Protein AF-X0WVL7-F1 (afdb_monomer)

Secondary structure (DSSP, 8-state):
-HHHHHHHHHTT--HHHHHHHHHHHGGGTS-EETTEE---HHHHHHHHHHHHS-----------HHHHHHHHHHHHHHHHHHHHHHS-HHHHHHHHHTT-HHHHHSHHHHHHHHHHTT-

Radius of gyration: 27.89 Å; Cα contacts (8 Å, |Δi|>4): 65; chains: 1; bounding box: 57×27×65 Å

Foldseek 3Di:
DVVLQVLCVVVVHDPVVSVVQCVVAVVVVGDDDPNHHPPDSNVRSVVVVVVVPPPVPPPPPPPPPVVVVVVLVVVLCVPPVVVLLPDDLVVLVVVCVVPDPCNVRVVVVSVVSNVVVVD

Organism: NCBI:txid412755

pLDDT: mean 79.03, std 12.15, range [47.41, 92.12]

Nearest PDB structures (foldseek):
  7ovp-assembly1_B  TM=4.947E-01  e=8.106E+00  Pyrococcus horikoshii OT3

Mean predicted aligned error: 15.25 Å

Solvent-accessible surface area (backbone atoms only — not comparable to full-atom values): 7131 Å² total; per-residue (Å²): 105,68,71,49,42,59,51,24,53,78,71,72,43,56,63,76,56,33,51,52,52,46,68,67,30,55,84,69,78,45,54,65,57,95,88,37,75,55,88,44,69,64,61,49,50,50,49,49,50,54,64,70,53,56,68,76,67,73,73,69,74,84,67,57,68,66,61,58,46,53,52,50,52,51,51,50,45,71,69,41,45,70,62,57,71,72,48,52,74,66,58,53,56,48,46,55,69,66,64,39,71,63,30,72,75,43,39,69,57,55,54,50,56,54,50,64,75,71,109

Structure (mmCIF, N/CA/C/O backbone):
data_AF-X0WVL7-F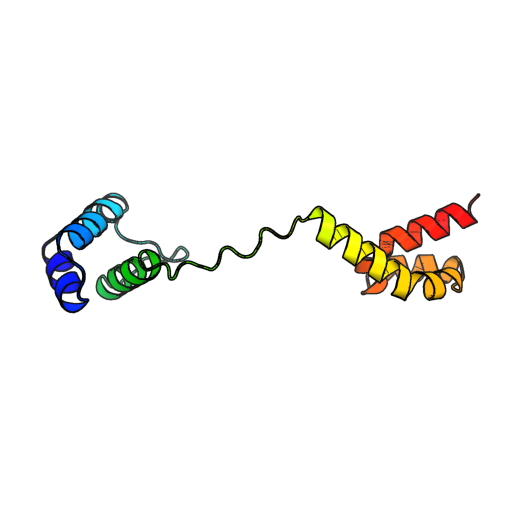1
#
_entry.id   AF-X0WVL7-F1
#
loop_
_atom_site.group_PDB
_atom_site.id
_atom_site.type_symbol
_atom_site.label_atom_id
_atom_site.label_alt_id
_atom_site.label_comp_id
_atom_site.label_asym_id
_atom_site.label_entity_id
_atom_site.label_seq_id
_atom_site.pdbx_PDB_ins_code
_atom_site.Cartn_x
_atom_site.Cartn_y
_atom_site.Cartn_z
_atom_site.occupancy
_atom_site.B_iso_or_equiv
_atom_site.auth_seq_id
_atom_site.auth_comp_id
_atom_site.auth_asym_id
_atom_site.auth_atom_id
_atom_site.pdbx_PDB_model_num
ATOM 1 N N . LEU A 1 1 ? -22.873 8.319 26.698 1.00 80.75 1 LEU A N 1
ATOM 2 C CA . LEU A 1 1 ? -22.079 7.301 27.426 1.00 80.75 1 LEU A CA 1
ATOM 3 C C . LEU A 1 1 ? -22.906 6.044 27.647 1.00 80.75 1 LEU A C 1
ATOM 5 O O . LEU A 1 1 ? -22.494 5.008 27.156 1.00 80.75 1 LEU A O 1
ATOM 9 N N . LYS A 1 2 ? -24.086 6.146 28.278 1.00 84.88 2 LYS A N 1
ATOM 10 C CA . LYS A 1 2 ? -25.007 5.017 28.502 1.00 84.88 2 LYS A CA 1
ATOM 11 C C . LYS A 1 2 ? -25.261 4.161 27.248 1.00 84.88 2 LYS A C 1
ATOM 13 O O . LYS A 1 2 ? -24.936 2.987 27.254 1.00 84.88 2 LYS A O 1
ATOM 18 N N . GLU A 1 3 ? -25.666 4.778 26.137 1.00 84.00 3 GLU A N 1
ATOM 19 C CA . GLU A 1 3 ? -25.895 4.075 24.858 1.00 84.00 3 GLU A CA 1
ATOM 20 C C . GLU A 1 3 ? -24.662 3.320 24.327 1.00 84.00 3 GLU A C 1
ATOM 22 O O . GLU A 1 3 ? -24.787 2.253 23.726 1.00 84.00 3 GLU A O 1
ATOM 27 N N . VAL A 1 4 ? -23.459 3.857 24.563 1.00 84.94 4 VAL A N 1
ATOM 28 C CA . VAL A 1 4 ? -22.194 3.217 24.170 1.00 84.94 4 VAL A CA 1
ATOM 29 C C . VAL A 1 4 ? -21.934 1.989 25.028 1.00 84.94 4 VAL A C 1
ATOM 31 O O . VAL A 1 4 ? -21.555 0.963 24.479 1.00 84.94 4 VAL A O 1
ATOM 34 N N . ILE A 1 5 ? -22.165 2.078 26.340 1.00 89.12 5 ILE A N 1
ATOM 35 C CA . ILE A 1 5 ? -21.996 0.963 27.280 1.00 89.12 5 ILE A CA 1
ATOM 36 C C . ILE A 1 5 ? -23.009 -0.148 26.978 1.00 89.12 5 ILE A C 1
ATOM 38 O O . ILE A 1 5 ? -22.616 -1.305 26.859 1.00 89.12 5 ILE A O 1
ATOM 42 N N . ASP A 1 6 ? -24.278 0.202 26.759 1.00 89.62 6 ASP A N 1
ATOM 43 C CA . ASP A 1 6 ? -25.339 -0.762 26.440 1.00 89.62 6 ASP A CA 1
ATOM 44 C C . ASP A 1 6 ? -25.037 -1.496 25.119 1.00 89.62 6 ASP A C 1
ATOM 46 O O . ASP A 1 6 ? -25.106 -2.724 25.034 1.00 89.62 6 ASP A O 1
ATOM 50 N N . THR A 1 7 ? -24.608 -0.758 24.089 1.00 88.19 7 THR A N 1
ATOM 51 C CA . THR A 1 7 ? -24.230 -1.344 22.791 1.00 88.19 7 THR A CA 1
ATOM 52 C C . THR A 1 7 ? -22.936 -2.160 22.884 1.00 88.19 7 THR A C 1
ATOM 54 O O . THR A 1 7 ? -22.805 -3.207 22.246 1.00 88.19 7 THR A O 1
ATOM 57 N N . ALA A 1 8 ? -21.969 -1.706 23.683 1.00 87.88 8 ALA A N 1
ATOM 58 C CA . ALA A 1 8 ? -20.715 -2.408 23.935 1.00 87.88 8 ALA A CA 1
ATOM 59 C C . ALA A 1 8 ? -20.950 -3.748 24.642 1.00 87.88 8 ALA A C 1
ATOM 61 O O . ALA A 1 8 ? -20.335 -4.741 24.252 1.00 87.88 8 ALA A O 1
ATOM 62 N N . ALA A 1 9 ? -21.884 -3.804 25.597 1.00 88.75 9 ALA A N 1
ATOM 63 C CA . ALA A 1 9 ? -22.258 -5.031 26.293 1.00 88.75 9 ALA A CA 1
ATOM 64 C C . ALA A 1 9 ? -22.804 -6.092 25.322 1.00 88.75 9 ALA A C 1
ATOM 66 O O . ALA A 1 9 ? -22.363 -7.240 25.359 1.00 88.75 9 ALA A O 1
ATOM 67 N N . ILE A 1 10 ? -23.669 -5.698 24.376 1.00 90.31 10 ILE A N 1
ATOM 68 C CA . ILE A 1 10 ? -24.180 -6.587 23.312 1.00 90.31 10 ILE A CA 1
ATOM 69 C C . ILE A 1 10 ? -23.037 -7.127 22.438 1.00 90.31 10 ILE A C 1
ATOM 71 O O . ILE A 1 10 ? -23.067 -8.270 21.985 1.00 90.31 10 ILE A O 1
ATOM 75 N N . LEU A 1 11 ? -22.011 -6.308 22.195 1.00 85.88 11 LEU A N 1
ATOM 76 C CA . LEU A 1 11 ? -20.836 -6.681 21.408 1.00 85.88 11 LEU A CA 1
ATOM 77 C C . LEU A 1 11 ? -19.758 -7.411 22.229 1.00 85.88 11 LEU A C 1
ATOM 79 O O . LEU A 1 11 ? -18.710 -7.743 21.668 1.00 85.88 11 LEU A O 1
ATOM 83 N N . GLY A 1 12 ? -19.973 -7.665 23.523 1.00 86.19 12 GLY A N 1
ATOM 84 C CA . GLY A 1 12 ? -18.988 -8.289 24.410 1.00 86.19 12 GLY A CA 1
ATOM 85 C C . GLY A 1 12 ? -17.722 -7.447 24.599 1.00 86.19 12 GLY A C 1
ATOM 86 O O . GLY A 1 12 ? -16.624 -7.993 24.678 1.00 86.19 12 GLY A O 1
ATOM 87 N N . ILE A 1 13 ? -17.850 -6.119 24.578 1.00 86.31 13 ILE A N 1
ATOM 88 C CA . ILE A 1 13 ? -16.760 -5.179 24.846 1.00 86.31 13 ILE A CA 1
ATOM 89 C C . ILE A 1 13 ? -16.823 -4.802 26.336 1.00 86.31 13 ILE A C 1
ATOM 91 O O . ILE A 1 13 ? -17.862 -4.315 26.783 1.00 86.31 13 ILE A O 1
ATOM 95 N N . PRO A 1 14 ? -15.734 -4.998 27.101 1.00 88.38 14 PRO A N 1
ATOM 96 C CA . PRO A 1 14 ? -15.641 -4.567 28.494 1.00 88.38 14 PRO A CA 1
ATOM 97 C C . PRO A 1 14 ? -15.929 -3.071 28.688 1.00 88.38 14 PRO A C 1
ATOM 99 O O . PRO A 1 14 ? -15.631 -2.249 27.816 1.00 88.38 14 PRO A O 1
ATOM 102 N N . GLN A 1 15 ? -16.495 -2.709 29.841 1.00 88.44 15 GLN A N 1
ATOM 103 C CA . GLN A 1 15 ? -16.926 -1.337 30.121 1.00 88.44 15 GLN A CA 1
ATOM 104 C C . GLN A 1 15 ? -15.769 -0.324 30.075 1.00 88.44 15 GLN A C 1
ATOM 106 O O . GLN A 1 15 ? -15.927 0.744 29.488 1.00 88.44 15 GLN A O 1
ATOM 111 N N . ASP A 1 16 ? -14.593 -0.670 30.603 1.00 86.50 16 ASP A N 1
ATOM 112 C CA . ASP A 1 16 ? -13.380 0.162 30.555 1.00 86.50 16 ASP A CA 1
ATOM 113 C C . ASP A 1 16 ? -12.987 0.518 29.109 1.00 86.50 16 ASP A C 1
ATOM 115 O O . ASP A 1 16 ? -12.609 1.650 28.796 1.00 86.50 16 ASP A O 1
ATOM 119 N N . LYS A 1 17 ? -13.143 -0.436 28.185 1.00 84.00 17 LYS A N 1
ATOM 120 C CA . LYS A 1 17 ? -12.910 -0.221 26.754 1.00 84.00 17 LYS A CA 1
ATOM 121 C C . LYS A 1 17 ? -14.019 0.624 26.129 1.00 84.00 17 LYS A C 1
ATOM 123 O O . LYS A 1 17 ? -13.725 1.521 25.342 1.00 84.00 17 LYS A O 1
ATOM 128 N N . ALA A 1 18 ? -15.276 0.390 26.490 1.00 86.81 18 ALA A N 1
ATOM 129 C CA . ALA A 1 18 ? -16.398 1.199 26.012 1.00 86.81 18 ALA A CA 1
ATOM 130 C C . ALA A 1 18 ? -16.262 2.681 26.419 1.00 86.81 18 ALA A C 1
ATOM 132 O O . ALA A 1 18 ? -16.535 3.580 25.619 1.00 86.81 18 ALA A O 1
ATOM 133 N N . GLU A 1 19 ? -15.780 2.943 27.634 1.00 87.94 19 GLU A N 1
ATOM 134 C CA . GLU A 1 19 ? -15.455 4.286 28.114 1.00 87.94 19 GLU A CA 1
ATOM 135 C C . GLU A 1 19 ? -14.309 4.904 27.304 1.00 87.94 19 GLU A C 1
ATOM 137 O O . GLU A 1 19 ? -14.433 6.038 26.834 1.00 87.94 19 GLU A O 1
ATOM 142 N N . GLY A 1 20 ? -13.243 4.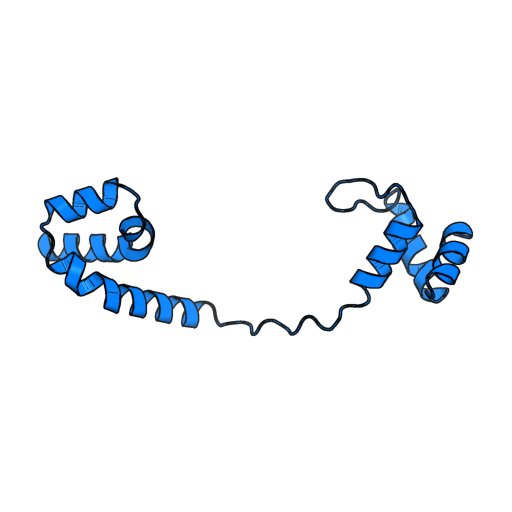141 27.035 1.00 83.88 20 GLY A N 1
ATOM 143 C CA . GLY A 1 20 ? -12.150 4.568 26.156 1.00 83.88 20 GLY A CA 1
ATOM 144 C C . GLY A 1 20 ? -12.627 4.984 24.759 1.00 83.88 20 GLY A C 1
ATOM 145 O O . GLY A 1 20 ? -12.249 6.047 24.267 1.00 83.88 20 GLY A O 1
ATOM 146 N N . PHE A 1 21 ? -13.522 4.204 24.148 1.00 84.25 21 PHE A N 1
ATOM 147 C CA . PHE A 1 21 ? -14.164 4.563 22.880 1.00 84.25 21 PHE A CA 1
ATOM 148 C C . PHE A 1 21 ? -14.937 5.885 22.986 1.00 84.25 21 PHE A C 1
ATOM 150 O O . PHE A 1 21 ? -14.783 6.775 22.147 1.00 84.25 21 PHE A O 1
ATOM 157 N N . TYR A 1 22 ? -15.762 6.036 24.024 1.00 85.12 22 TYR A N 1
ATOM 158 C CA . TYR A 1 22 ? -16.578 7.230 24.223 1.00 85.12 22 TYR A CA 1
ATOM 159 C C . TYR A 1 22 ? -15.725 8.499 24.321 1.00 85.12 22 TYR A C 1
ATOM 161 O O . TYR A 1 22 ? -15.981 9.470 23.608 1.00 85.12 22 TYR A O 1
ATOM 169 N N . TYR A 1 23 ? -14.695 8.490 25.167 1.00 84.75 23 TYR A N 1
ATOM 170 C CA . TYR A 1 23 ? -13.835 9.657 25.363 1.00 84.75 23 TYR A CA 1
ATOM 171 C C . TYR A 1 23 ? -12.954 9.959 24.151 1.00 84.75 23 TYR A C 1
ATOM 173 O O . TYR A 1 23 ? -12.684 11.126 23.878 1.00 84.75 23 TYR A O 1
ATOM 181 N N . GLN A 1 24 ? -12.558 8.939 23.388 1.00 82.06 24 GLN A N 1
ATOM 182 C CA . GLN A 1 24 ? -11.773 9.128 22.173 1.00 82.06 24 GLN A CA 1
ATOM 183 C C . GLN A 1 24 ? -12.580 9.818 21.062 1.00 82.06 24 GLN A C 1
ATOM 185 O O . GLN A 1 24 ? -12.059 10.716 20.402 1.00 82.06 24 GLN A O 1
ATOM 190 N N . TYR A 1 25 ? -13.839 9.419 20.845 1.00 76.25 25 TYR A N 1
ATOM 191 C CA . TYR A 1 25 ? -14.606 9.837 19.662 1.00 76.25 25 TYR A CA 1
ATOM 192 C C . TYR A 1 25 ? -15.644 10.934 19.917 1.00 76.25 25 TYR A C 1
ATOM 194 O O . TYR A 1 25 ? -15.957 11.682 18.989 1.00 76.25 25 TYR A O 1
ATOM 202 N N . LYS A 1 26 ? -16.147 11.094 21.148 1.00 76.25 26 LYS A N 1
ATOM 203 C CA . LYS A 1 26 ? -17.114 12.155 21.478 1.00 76.25 26 LYS A CA 1
ATOM 204 C C . LYS A 1 26 ? -16.594 13.572 21.166 1.00 76.25 26 LYS A C 1
ATOM 206 O O . LYS A 1 26 ? -17.356 14.334 20.574 1.00 76.25 26 LYS A O 1
ATOM 211 N N . PRO A 1 27 ? -15.337 13.948 21.486 1.00 70.81 27 PRO A N 1
ATOM 212 C CA . PRO A 1 27 ? -14.827 15.291 21.187 1.00 70.81 27 PRO A CA 1
ATOM 213 C C . PRO A 1 27 ? -14.727 15.597 19.685 1.00 70.81 27 PRO A C 1
ATOM 215 O O . PRO A 1 27 ? -14.693 16.757 19.300 1.00 70.81 27 PRO A O 1
ATOM 218 N N . GLN A 1 28 ? -14.688 14.563 18.838 1.00 71.25 28 GLN A N 1
ATOM 219 C CA . GLN A 1 28 ? -14.531 14.673 17.383 1.00 71.25 28 GLN A CA 1
ATOM 220 C C . GLN A 1 28 ? -15.880 14.744 16.640 1.00 71.25 28 GLN A C 1
ATOM 222 O O . GLN A 1 28 ? -15.901 14.736 15.411 1.00 71.25 28 GLN A O 1
ATOM 227 N N . GLY A 1 29 ? -17.004 14.773 17.369 1.00 69.31 29 GLY A N 1
ATOM 228 C CA . GLY A 1 29 ? -18.344 14.696 16.779 1.00 69.31 29 GLY A CA 1
ATOM 229 C C . GLY A 1 29 ? -18.751 13.286 16.335 1.00 69.31 29 GLY A C 1
ATOM 230 O O . GLY A 1 29 ? -19.641 13.159 15.501 1.00 69.31 29 GLY A O 1
ATOM 231 N N . TRP A 1 30 ? -18.139 12.246 16.920 1.00 68.81 30 TRP A N 1
ATOM 232 C CA . TRP A 1 30 ? -18.252 10.828 16.540 1.00 68.81 30 TRP A CA 1
ATOM 233 C C . TRP A 1 30 ? -17.555 10.456 15.220 1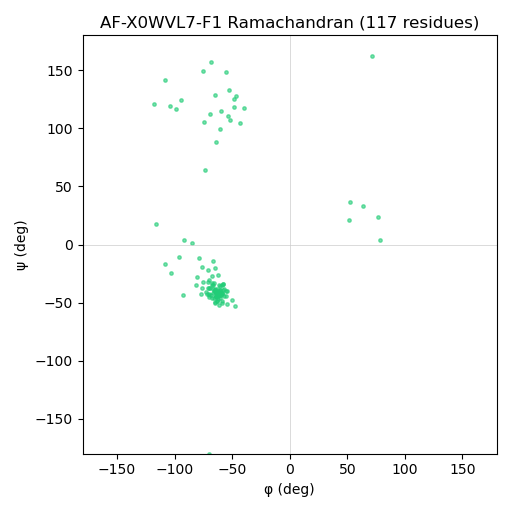.00 68.81 30 TRP A C 1
ATOM 235 O O . TRP A 1 30 ? -17.122 11.301 14.446 1.00 68.81 30 TRP A O 1
ATOM 245 N N . LEU A 1 31 ? -17.329 9.150 15.038 1.00 64.56 31 LEU A N 1
ATOM 246 C CA . LEU A 1 31 ? -16.423 8.561 14.046 1.00 64.56 31 LEU A CA 1
ATOM 247 C C . LEU A 1 31 ? -16.652 9.032 12.601 1.00 64.56 31 LEU A C 1
ATOM 249 O O . LEU A 1 31 ? -17.744 8.894 12.056 1.00 64.56 31 LEU A O 1
ATOM 253 N N . TRP A 1 32 ? -15.547 9.382 11.940 1.00 56.62 32 TRP A N 1
ATOM 254 C CA . TRP A 1 32 ? -15.412 9.419 10.486 1.00 56.62 32 TRP A CA 1
ATOM 255 C C . TRP A 1 32 ? -14.713 8.121 10.037 1.00 56.62 32 TRP A C 1
ATOM 257 O O . TRP A 1 32 ? -13.583 7.826 10.436 1.00 56.62 32 TRP A O 1
ATOM 267 N N . GLY A 1 33 ? -15.377 7.280 9.250 1.00 54.97 33 GLY A N 1
ATOM 268 C CA . GLY A 1 33 ? -14.779 6.126 8.579 1.00 54.97 33 GLY A CA 1
ATOM 269 C C . GLY A 1 33 ? -14.581 6.418 7.100 1.00 54.97 33 GLY A C 1
ATOM 270 O O . GLY A 1 33 ? -15.553 6.679 6.409 1.00 54.97 33 GLY A O 1
ATOM 271 N N . ASN A 1 34 ? -13.335 6.390 6.609 1.00 58.00 34 ASN A N 1
ATOM 272 C CA . ASN A 1 34 ? -12.995 6.700 5.209 1.00 58.00 34 ASN A CA 1
ATOM 273 C C . ASN A 1 34 ? -13.557 8.055 4.722 1.00 58.00 34 ASN A C 1
ATOM 275 O O . ASN A 1 34 ? -13.991 8.177 3.582 1.00 58.00 34 ASN A O 1
ATOM 279 N N . GLY A 1 35 ? -13.588 9.063 5.602 1.00 58.25 35 GLY A N 1
ATOM 280 C CA . GLY A 1 35 ? -14.159 10.380 5.294 1.00 58.25 35 GLY A CA 1
ATOM 281 C C . GLY A 1 35 ? -15.690 10.452 5.340 1.00 58.25 35 GLY A C 1
ATOM 282 O O . GLY A 1 35 ? -16.238 11.512 5.067 1.00 58.25 35 GLY A O 1
ATOM 283 N N . GLN A 1 36 ? -16.382 9.372 5.716 1.00 56.28 36 GLN A N 1
ATOM 284 C CA . GLN A 1 36 ? -17.833 9.359 5.901 1.00 56.28 36 GLN A CA 1
ATOM 285 C C . GLN A 1 36 ? -18.215 9.262 7.383 1.00 56.28 36 GLN A C 1
ATOM 287 O O . GLN A 1 36 ? -17.567 8.525 8.131 1.00 56.28 36 GLN A O 1
ATOM 292 N N . PRO A 1 37 ? -19.262 9.970 7.830 1.00 60.38 37 PRO A N 1
ATOM 293 C CA . PRO A 1 37 ? 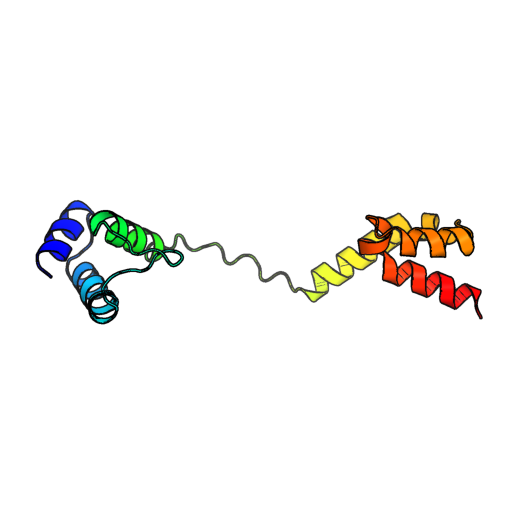-19.758 9.840 9.192 1.00 60.38 37 PRO A CA 1
ATOM 294 C C . PRO A 1 37 ? -20.301 8.425 9.410 1.00 60.38 37 PRO A C 1
ATOM 296 O O . PRO A 1 37 ? -21.110 7.928 8.626 1.00 60.38 37 PRO A O 1
ATOM 299 N N . ILE A 1 38 ? -19.862 7.758 10.477 1.00 64.81 38 ILE A N 1
ATOM 300 C CA . ILE A 1 38 ? -20.472 6.495 10.892 1.00 64.81 38 ILE A CA 1
ATOM 301 C C . ILE A 1 38 ? -21.814 6.833 11.538 1.00 64.81 38 ILE A C 1
ATOM 303 O O . ILE A 1 38 ? -21.867 7.318 12.665 1.00 64.81 3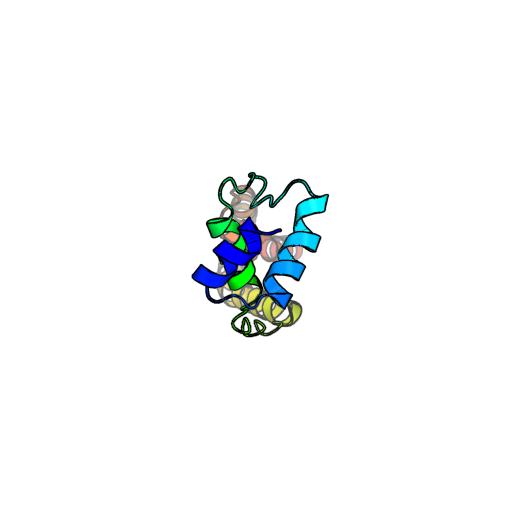8 ILE A O 1
ATOM 307 N N . THR A 1 39 ? -22.892 6.570 10.808 1.00 66.75 39 THR A N 1
ATOM 308 C CA . THR A 1 39 ? -24.274 6.847 11.223 1.00 66.75 39 THR A CA 1
ATOM 309 C C . THR A 1 39 ? -24.761 5.926 12.342 1.00 66.75 39 THR A C 1
ATOM 311 O O . THR A 1 39 ? -25.669 6.290 13.082 1.00 66.75 39 THR A O 1
ATOM 314 N N . GLU A 1 40 ? -24.144 4.751 12.505 1.00 79.00 40 GLU A N 1
ATOM 315 C CA . GLU A 1 40 ? -24.559 3.741 13.479 1.00 79.00 40 GLU A CA 1
ATOM 316 C C . GLU A 1 40 ? -23.487 3.444 14.533 1.00 79.00 40 GLU A C 1
ATOM 318 O O . GLU A 1 40 ? -22.394 2.945 14.242 1.00 79.00 40 GLU A O 1
ATOM 323 N N . LEU A 1 41 ? -23.847 3.653 15.801 1.00 80.75 41 LEU A N 1
ATOM 324 C CA . LEU A 1 41 ? -22.980 3.414 16.956 1.00 80.75 41 LEU A CA 1
ATOM 325 C C . LEU A 1 41 ? -22.472 1.964 17.037 1.00 80.75 41 LEU A C 1
ATOM 327 O O . LEU A 1 41 ? -21.298 1.732 17.332 1.00 80.75 41 LEU A O 1
ATOM 331 N N . ARG A 1 42 ? -23.331 0.985 16.719 1.00 84.88 42 ARG A N 1
ATOM 332 C CA . ARG A 1 42 ? -22.981 -0.445 16.693 1.00 84.88 42 ARG A CA 1
ATOM 333 C C . ARG A 1 42 ? -21.868 -0.737 15.688 1.00 84.88 42 ARG A C 1
ATOM 335 O O . ARG A 1 42 ? -20.903 -1.421 16.023 1.00 84.88 42 ARG A O 1
ATOM 342 N N . SER A 1 43 ? -21.979 -0.180 14.486 1.00 81.81 43 SER A N 1
ATOM 343 C CA . SER A 1 43 ? -20.990 -0.315 13.415 1.00 81.81 43 SER A CA 1
ATOM 344 C C . SER A 1 43 ? -19.659 0.342 13.800 1.00 81.81 43 SER A C 1
ATOM 346 O O . SER A 1 43 ? -18.590 -0.233 13.580 1.00 81.81 43 SER A O 1
ATOM 348 N N . GLY A 1 44 ? -19.713 1.495 14.476 1.00 81.50 44 GLY A N 1
ATOM 349 C CA . GLY A 1 44 ? -18.536 2.172 15.026 1.00 81.50 44 GLY A CA 1
ATOM 350 C C . GLY A 1 44 ? -17.810 1.352 16.095 1.00 81.50 44 GLY A C 1
ATOM 351 O O . GLY A 1 44 ? -16.595 1.160 16.005 1.00 81.50 44 GLY A O 1
ATOM 352 N N . LEU A 1 45 ? -18.550 0.816 17.070 1.00 85.06 45 LEU A N 1
ATOM 353 C CA . LEU A 1 45 ? -18.003 -0.032 18.134 1.00 85.06 45 LEU A CA 1
ATOM 354 C C . LEU A 1 45 ? -17.449 -1.351 17.596 1.00 85.06 45 LEU A C 1
ATOM 356 O O . LEU A 1 45 ? -16.372 -1.768 18.012 1.00 85.06 45 LEU A O 1
ATOM 360 N N . MET A 1 46 ? -18.134 -1.985 16.641 1.00 84.38 46 MET A N 1
ATOM 361 C CA . MET A 1 46 ? -17.654 -3.213 16.008 1.00 84.38 46 MET A CA 1
ATOM 362 C C . MET A 1 46 ? -16.358 -2.964 15.233 1.00 84.38 46 MET A C 1
ATOM 364 O O . MET A 1 46 ? -15.399 -3.713 15.385 1.00 84.38 46 MET A O 1
ATOM 368 N N . ARG A 1 47 ? -16.275 -1.874 14.461 1.00 78.81 47 ARG A N 1
ATOM 369 C CA . ARG A 1 47 ? -15.042 -1.487 13.760 1.00 78.81 47 ARG A CA 1
ATOM 370 C C . ARG A 1 47 ? -13.908 -1.182 14.734 1.00 78.81 47 ARG A C 1
ATOM 372 O O . ARG A 1 47 ? -12.780 -1.602 14.498 1.00 78.81 47 ARG A O 1
ATOM 379 N N . TRP A 1 48 ? -14.182 -0.459 15.817 1.00 80.44 48 TRP A N 1
ATOM 380 C CA . TRP A 1 48 ? -13.173 -0.170 16.835 1.00 80.44 48 TRP A CA 1
ATOM 381 C C . TRP A 1 48 ? -12.695 -1.449 17.524 1.00 80.44 48 TRP A C 1
ATOM 383 O O . TRP A 1 48 ? -11.490 -1.666 17.610 1.00 80.44 48 TRP A O 1
ATOM 393 N N . LYS A 1 49 ? -13.617 -2.348 17.890 1.00 81.62 49 LYS A N 1
ATOM 394 C CA . LYS A 1 49 ? -13.304 -3.690 18.391 1.00 81.62 49 LYS A CA 1
ATOM 395 C C . LYS A 1 49 ? -12.412 -4.448 17.409 1.00 81.62 49 LYS A C 1
ATOM 397 O O . LYS A 1 49 ? -11.359 -4.912 17.816 1.00 81.62 49 LYS A O 1
ATOM 402 N N . LEU A 1 50 ? -12.775 -4.519 16.128 1.00 78.50 50 LEU A N 1
ATOM 403 C CA . LEU A 1 50 ? -12.004 -5.219 15.091 1.00 78.50 50 LEU A CA 1
ATOM 404 C C . LEU A 1 50 ? -10.632 -4.581 14.816 1.00 78.50 50 LEU A C 1
ATOM 406 O O . LEU A 1 50 ? -9.681 -5.287 14.515 1.00 78.50 50 LEU A O 1
ATOM 410 N N . ASN A 1 51 ? -10.499 -3.260 14.935 1.00 74.88 51 ASN A N 1
ATOM 411 C CA . ASN A 1 51 ? -9.226 -2.563 14.725 1.00 74.88 51 ASN A CA 1
ATOM 412 C C . ASN A 1 51 ? -8.292 -2.625 15.945 1.00 74.88 51 ASN A C 1
ATOM 414 O O . ASN A 1 51 ? -7.076 -2.519 15.781 1.00 74.88 51 ASN A O 1
ATOM 418 N N . GLN A 1 52 ? -8.848 -2.747 17.154 1.00 68.69 52 GLN A N 1
ATOM 419 C CA . GLN A 1 52 ? -8.100 -2.971 18.397 1.00 68.69 52 GLN A CA 1
ATOM 420 C C . GLN A 1 52 ? -7.731 -4.450 18.564 1.00 68.69 52 GLN A C 1
ATOM 422 O O . GLN A 1 52 ? -6.619 -4.752 18.990 1.00 68.69 52 GLN A O 1
ATOM 427 N N . PHE A 1 53 ? -8.600 -5.368 18.124 1.00 53.31 53 PHE A N 1
ATOM 428 C CA . PHE A 1 53 ? -8.255 -6.758 17.818 1.00 53.31 53 PHE A CA 1
ATOM 429 C C . PHE A 1 53 ? -7.464 -6.804 16.512 1.00 53.31 53 PHE A C 1
ATOM 431 O O . PHE A 1 53 ? -7.867 -7.389 15.507 1.00 53.31 53 PHE A O 1
ATOM 438 N N . LYS A 1 54 ? -6.279 -6.196 16.534 1.00 53.81 54 LYS A N 1
ATOM 439 C CA . LYS A 1 54 ? -5.234 -6.608 15.617 1.00 53.81 54 LYS A CA 1
ATOM 440 C C . LYS A 1 54 ? -4.984 -8.078 15.957 1.00 53.81 54 LYS A C 1
ATOM 442 O O . LYS A 1 54 ? -4.257 -8.364 16.901 1.00 53.81 54 LYS A O 1
ATOM 447 N N . PHE A 1 55 ? -5.548 -9.007 15.175 1.00 47.41 55 PHE A N 1
ATOM 448 C CA . PHE A 1 55 ? -4.735 -10.152 14.765 1.00 47.41 55 PHE A CA 1
ATOM 449 C C . PHE A 1 55 ? -3.386 -9.534 14.476 1.00 47.41 55 PHE A C 1
ATOM 451 O O . PHE A 1 55 ? -3.362 -8.571 13.698 1.00 47.41 55 PHE A O 1
ATOM 458 N N . GLU A 1 56 ? -2.348 -9.929 15.214 1.00 49.81 56 GLU A N 1
ATOM 459 C CA . GLU A 1 56 ? -0.995 -9.491 14.925 1.00 49.81 56 GLU A CA 1
ATOM 460 C C . GLU A 1 56 ? -0.878 -9.589 13.416 1.00 49.81 56 GLU A C 1
ATOM 462 O O . GLU A 1 56 ? -0.905 -10.688 12.864 1.00 49.81 56 GLU A O 1
ATOM 467 N N . LYS A 1 57 ? -0.928 -8.444 12.717 1.00 50.91 57 LYS A N 1
ATOM 468 C CA . LYS A 1 57 ? -0.662 -8.461 11.292 1.00 50.91 57 LYS A CA 1
ATOM 469 C C . LYS A 1 57 ? 0.743 -9.014 11.313 1.00 50.91 57 LYS A C 1
ATOM 471 O O . LYS A 1 57 ? 1.570 -8.339 11.944 1.00 50.91 57 LYS A O 1
ATOM 476 N N . PRO A 1 58 ? 0.999 -10.226 10.777 1.00 49.62 58 PRO A N 1
ATOM 477 C CA . PRO A 1 58 ? 2.361 -10.710 10.711 1.00 49.62 58 PRO A CA 1
ATOM 478 C C . PRO A 1 58 ? 3.101 -9.533 10.114 1.00 49.62 58 PRO A C 1
ATOM 480 O O . PRO A 1 58 ? 2.653 -9.014 9.085 1.00 49.62 58 PRO A O 1
ATOM 483 N N . LYS A 1 59 ? 4.059 -8.970 10.866 1.00 52.75 59 LYS A N 1
ATOM 484 C CA . LYS A 1 59 ? 4.849 -7.853 10.366 1.00 52.75 59 LYS A CA 1
ATOM 485 C C . LYS A 1 59 ? 5.334 -8.385 9.039 1.00 52.75 59 LYS A C 1
ATOM 487 O O . LYS A 1 59 ? 6.104 -9.346 9.043 1.00 52.75 59 LYS A O 1
ATOM 492 N N . SER A 1 60 ? 4.784 -7.871 7.936 1.00 52.91 60 SER A N 1
ATOM 493 C CA . SER A 1 60 ? 5.268 -8.230 6.619 1.00 52.91 60 SER A CA 1
ATOM 494 C C . SER A 1 60 ? 6.770 -8.068 6.759 1.00 52.91 60 SER A C 1
ATOM 496 O O . SER A 1 60 ? 7.169 -7.023 7.301 1.00 52.91 60 SER A O 1
ATOM 498 N N . PRO A 1 61 ? 7.579 -9.099 6.452 1.00 56.16 61 PRO A N 1
ATOM 499 C CA . PRO A 1 61 ? 9.015 -8.965 6.593 1.00 56.16 61 PRO A CA 1
ATOM 500 C C . PRO A 1 61 ? 9.362 -7.633 5.948 1.00 56.16 61 PRO A C 1
ATOM 502 O O . PRO A 1 61 ? 8.849 -7.325 4.867 1.00 56.16 61 PRO A O 1
ATOM 505 N N . ILE A 1 62 ? 10.077 -6.781 6.682 1.00 57.94 62 ILE A N 1
ATOM 506 C CA . ILE A 1 62 ? 10.593 -5.535 6.130 1.00 57.94 62 ILE A CA 1
ATOM 507 C C . ILE A 1 62 ? 11.567 -6.022 5.069 1.00 57.94 62 ILE A C 1
ATOM 509 O O . ILE A 1 62 ? 12.707 -6.357 5.374 1.00 57.94 62 ILE A O 1
ATOM 513 N N . VAL A 1 63 ? 11.054 -6.246 3.861 1.00 57.03 63 VAL A N 1
ATOM 514 C CA . VAL A 1 63 ? 11.865 -6.707 2.756 1.00 57.03 63 VAL A CA 1
ATOM 515 C C . VAL A 1 63 ? 12.729 -5.510 2.453 1.00 57.03 63 VAL A C 1
ATOM 517 O O . VAL A 1 63 ? 12.211 -4.448 2.097 1.00 57.03 63 VAL A O 1
ATOM 520 N N . ASP A 1 64 ? 14.020 -5.665 2.710 1.00 61.75 64 ASP A N 1
ATOM 521 C CA . ASP A 1 64 ? 14.991 -4.616 2.498 1.00 61.75 64 ASP A CA 1
ATOM 522 C C . ASP A 1 64 ? 14.843 -4.133 1.049 1.00 61.75 64 ASP A C 1
ATOM 524 O O . ASP A 1 64 ? 15.002 -4.890 0.078 1.00 61.75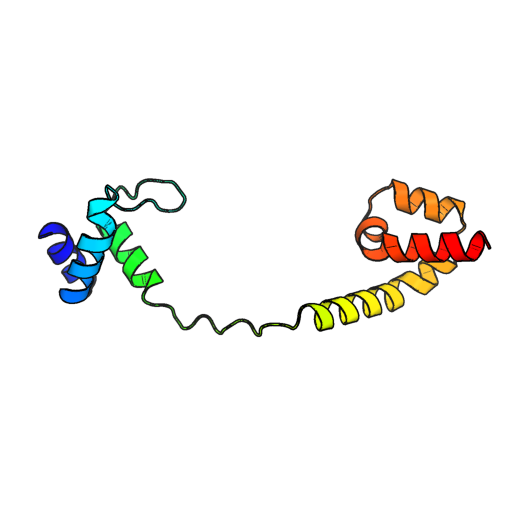 64 ASP A O 1
ATOM 528 N N . SER A 1 65 ? 14.351 -2.902 0.910 1.00 61.62 65 SER A N 1
ATOM 529 C CA . SER A 1 65 ? 13.849 -2.388 -0.366 1.00 61.62 65 SER A CA 1
ATOM 530 C C . SER A 1 65 ? 14.954 -2.344 -1.423 1.00 61.62 65 SER A C 1
ATOM 532 O O . SER A 1 65 ? 14.683 -2.506 -2.614 1.00 61.62 65 SER A O 1
ATOM 534 N N . GLU A 1 66 ? 16.209 -2.234 -0.980 1.00 66.94 66 GLU A N 1
ATOM 535 C CA . GLU A 1 66 ? 17.391 -2.320 -1.830 1.00 66.94 66 GLU A CA 1
ATOM 536 C C . GLU A 1 66 ? 17.643 -3.728 -2.366 1.00 66.94 66 GLU A C 1
ATOM 538 O O . GLU A 1 66 ? 17.952 -3.879 -3.549 1.00 66.94 66 GLU A O 1
ATOM 543 N N . THR A 1 67 ? 17.493 -4.771 -1.545 1.00 69.12 67 THR A N 1
ATOM 544 C CA . THR A 1 67 ? 17.743 -6.151 -1.987 1.00 69.12 67 THR A CA 1
ATOM 545 C C . THR A 1 67 ? 16.724 -6.575 -3.039 1.00 69.12 67 THR A C 1
ATOM 547 O O . THR A 1 67 ? 17.091 -7.137 -4.069 1.00 69.12 67 THR A O 1
ATOM 550 N N . THR A 1 68 ? 15.453 -6.219 -2.835 1.00 74.31 68 THR A N 1
ATOM 551 C CA . THR A 1 68 ? 14.382 -6.505 -3.807 1.00 74.31 68 THR A CA 1
ATOM 552 C C . THR A 1 68 ? 14.599 -5.751 -5.113 1.00 74.31 68 THR A C 1
ATOM 554 O O . THR A 1 68 ? 14.362 -6.288 -6.193 1.00 74.31 68 THR A O 1
ATOM 557 N N . ARG A 1 69 ? 15.058 -4.498 -5.026 1.00 74.38 69 ARG A N 1
ATOM 558 C CA . ARG A 1 69 ? 15.341 -3.674 -6.199 1.00 74.38 69 ARG A CA 1
ATOM 559 C C . ARG A 1 69 ? 16.483 -4.257 -7.030 1.00 74.38 69 ARG A C 1
ATOM 561 O O . ARG A 1 69 ? 16.292 -4.455 -8.223 1.00 74.38 69 ARG A O 1
ATOM 568 N N . LYS A 1 70 ? 17.613 -4.601 -6.403 1.00 79.12 70 LYS A N 1
ATOM 569 C CA . LYS A 1 70 ? 18.769 -5.195 -7.098 1.00 79.12 70 LYS A CA 1
ATOM 570 C C . LYS A 1 70 ? 18.427 -6.535 -7.749 1.00 79.12 70 LYS A C 1
ATOM 572 O O . LYS A 1 70 ? 18.849 -6.794 -8.868 1.00 79.12 70 LYS A O 1
ATOM 577 N N . GLN A 1 71 ? 17.635 -7.372 -7.076 1.00 82.50 71 GLN A N 1
ATOM 578 C CA . GLN A 1 71 ? 17.172 -8.642 -7.644 1.00 82.50 71 GLN A CA 1
ATOM 579 C C . GLN A 1 71 ? 16.271 -8.430 -8.864 1.00 82.50 71 GLN A C 1
ATOM 581 O O . GLN A 1 71 ? 16.435 -9.118 -9.866 1.00 82.50 71 GLN A O 1
ATOM 586 N N . ARG A 1 72 ? 15.357 -7.453 -8.805 1.00 79.69 72 ARG A N 1
ATOM 587 C CA . ARG A 1 72 ? 14.520 -7.088 -9.956 1.00 79.69 72 ARG A CA 1
ATOM 588 C C . ARG A 1 72 ? 15.353 -6.549 -11.114 1.00 79.69 72 ARG A C 1
ATOM 590 O O . ARG A 1 72 ? 15.131 -6.958 -12.243 1.00 79.69 72 ARG A O 1
ATOM 597 N N . GLU A 1 73 ? 16.313 -5.668 -10.845 1.00 83.75 73 GLU A N 1
ATOM 598 C CA . GLU A 1 73 ? 17.223 -5.134 -11.868 1.00 83.75 73 GLU A CA 1
ATOM 599 C C . GLU A 1 73 ? 18.033 -6.261 -12.533 1.00 83.75 73 GLU A C 1
ATOM 601 O O . GLU A 1 73 ? 18.097 -6.315 -13.758 1.00 83.75 73 GLU A O 1
ATOM 606 N N . ALA A 1 74 ? 18.557 -7.215 -11.755 1.00 83.50 74 ALA A N 1
ATOM 607 C CA . ALA A 1 74 ? 19.280 -8.372 -12.285 1.00 83.50 74 ALA A CA 1
ATOM 608 C C . ALA A 1 74 ? 18.402 -9.270 -13.177 1.00 83.50 74 ALA A C 1
ATOM 610 O O . ALA A 1 74 ? 18.838 -9.663 -14.257 1.00 83.50 74 ALA A O 1
ATOM 611 N N . GLN A 1 75 ? 17.158 -9.542 -12.765 1.00 85.56 75 GLN A N 1
ATOM 612 C CA . GLN A 1 75 ? 16.196 -10.311 -13.567 1.00 85.56 75 GLN A CA 1
ATOM 613 C C . GLN A 1 75 ? 15.854 -9.607 -14.885 1.00 85.56 75 GLN A C 1
ATOM 615 O O . GLN A 1 75 ? 15.802 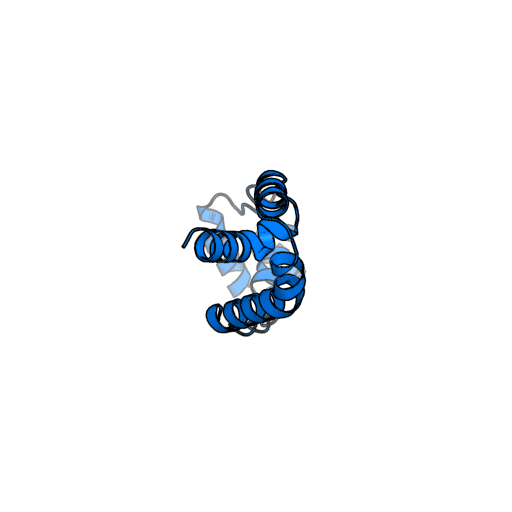-10.241 -15.934 1.00 85.56 75 GLN A O 1
ATOM 620 N N . ILE A 1 76 ? 15.665 -8.285 -14.847 1.00 85.31 76 ILE A N 1
ATOM 621 C CA . ILE A 1 76 ? 15.375 -7.485 -16.043 1.00 85.31 76 ILE A CA 1
ATOM 622 C C . ILE A 1 76 ? 16.558 -7.525 -17.018 1.00 85.31 76 ILE A C 1
ATOM 624 O O . ILE A 1 76 ? 16.344 -7.643 -18.224 1.00 85.31 76 ILE A O 1
ATOM 628 N N . CYS A 1 77 ? 17.796 -7.458 -16.522 1.00 82.81 77 CYS A N 1
ATOM 629 C CA . CYS A 1 77 ? 18.978 -7.629 -17.364 1.00 82.81 77 CYS A CA 1
ATOM 630 C C . CYS A 1 77 ? 19.019 -9.021 -18.002 1.00 82.81 77 CYS A C 1
ATOM 632 O O . CYS A 1 77 ? 19.225 -9.125 -19.206 1.00 82.81 77 CYS A O 1
ATOM 634 N N . GLU A 1 78 ? 18.786 -10.080 -17.227 1.00 87.44 78 GLU A N 1
ATOM 635 C CA . GLU A 1 78 ? 18.786 -11.453 -17.742 1.00 87.44 78 GLU A CA 1
ATOM 636 C C . GLU A 1 78 ? 17.743 -11.657 -18.854 1.00 87.44 78 GLU A C 1
ATOM 638 O O . GLU A 1 78 ? 18.034 -12.273 -19.880 1.00 87.44 78 GLU A O 1
ATOM 643 N N . GLU A 1 79 ? 16.547 -11.090 -18.689 1.00 87.62 79 GLU A N 1
ATOM 644 C CA . GLU A 1 79 ? 15.440 -11.248 -19.633 1.00 87.62 79 GLU A CA 1
ATOM 645 C C . GLU A 1 79 ? 15.597 -10.380 -20.896 1.00 87.62 79 GLU A C 1
ATOM 647 O O . GLU A 1 79 ? 15.348 -10.847 -22.011 1.00 87.62 79 GLU A O 1
ATOM 652 N N . TYR A 1 80 ? 16.013 -9.117 -20.748 1.00 88.44 80 TYR A N 1
ATOM 653 C CA . TYR A 1 80 ? 15.937 -8.129 -21.831 1.00 88.44 80 TYR A CA 1
ATOM 654 C C . TYR A 1 80 ? 17.283 -7.740 -22.457 1.00 88.44 80 TYR A C 1
ATOM 656 O O . TYR A 1 80 ? 17.264 -7.202 -23.565 1.00 88.44 80 TYR A O 1
ATOM 664 N N . ASP A 1 81 ? 18.438 -8.004 -21.834 1.00 88.88 81 ASP A N 1
ATOM 665 C CA . ASP A 1 81 ? 19.740 -7.523 -22.339 1.00 88.88 81 ASP A CA 1
ATOM 666 C C . ASP A 1 81 ? 20.063 -8.079 -23.734 1.00 88.88 81 ASP A C 1
ATOM 668 O O . ASP A 1 81 ? 20.265 -7.317 -24.684 1.00 88.88 81 ASP A O 1
ATOM 672 N N . SER A 1 82 ? 19.989 -9.402 -23.904 1.00 88.62 82 SER A N 1
ATOM 673 C CA . SER A 1 82 ? 20.226 -10.055 -25.200 1.00 88.62 82 SER A CA 1
ATOM 674 C C . SER A 1 82 ? 19.254 -9.556 -26.277 1.00 88.62 82 SER A C 1
ATOM 676 O O . SER A 1 82 ? 19.659 -9.229 -27.397 1.00 88.62 82 SER A O 1
ATOM 678 N N . TYR A 1 83 ? 17.971 -9.412 -25.924 1.00 89.56 83 TYR A N 1
ATOM 679 C CA . TYR A 1 83 ? 16.943 -8.912 -26.834 1.00 89.56 83 TYR A CA 1
ATOM 680 C C . TYR A 1 83 ? 17.221 -7.471 -27.280 1.00 89.56 83 TYR A C 1
ATOM 682 O O . TYR A 1 83 ? 17.173 -7.179 -28.476 1.00 89.56 83 TYR A O 1
ATOM 690 N N . LEU A 1 84 ? 17.529 -6.567 -26.345 1.00 89.75 84 LEU A N 1
ATOM 691 C CA . LEU A 1 84 ? 17.752 -5.147 -26.625 1.00 89.75 84 LEU A CA 1
ATOM 692 C C . LEU A 1 84 ? 19.064 -4.907 -27.381 1.00 89.75 84 LEU A C 1
ATOM 694 O O . LEU A 1 84 ? 19.095 -4.090 -28.306 1.00 89.75 84 LEU A O 1
ATOM 698 N N . ARG A 1 85 ? 20.128 -5.656 -27.070 1.00 88.81 85 ARG A N 1
ATOM 699 C CA . ARG A 1 85 ? 21.425 -5.543 -27.758 1.00 88.81 85 ARG A CA 1
ATOM 700 C C . ARG A 1 85 ? 21.374 -5.996 -29.216 1.00 88.81 85 ARG A C 1
ATOM 702 O O . ARG A 1 85 ? 22.117 -5.456 -30.034 1.00 88.81 85 ARG A O 1
ATOM 709 N N . GLN A 1 86 ? 20.465 -6.900 -29.576 1.00 90.94 86 GLN A N 1
ATOM 710 C CA . GLN A 1 86 ? 20.240 -7.305 -30.970 1.00 90.94 86 GLN A CA 1
ATOM 711 C C . GLN A 1 86 ? 19.447 -6.272 -31.788 1.00 90.94 86 GLN A C 1
ATOM 713 O O . GLN A 1 86 ? 19.483 -6.296 -33.020 1.00 90.94 86 GLN A O 1
ATOM 718 N N . LYS A 1 87 ? 18.716 -5.350 -31.145 1.00 90.44 87 LYS A N 1
ATOM 719 C CA . LYS A 1 87 ? 17.914 -4.343 -31.858 1.00 90.44 87 LYS A CA 1
ATOM 720 C C . LYS A 1 87 ? 18.778 -3.240 -32.451 1.00 90.44 87 LYS A C 1
ATOM 722 O O . LYS A 1 87 ? 19.802 -2.843 -31.893 1.00 90.44 87 LYS A O 1
ATOM 727 N N . THR A 1 88 ? 18.320 -2.677 -33.567 1.00 92.12 88 THR A N 1
ATOM 728 C CA . THR A 1 88 ? 18.938 -1.495 -34.180 1.00 92.12 88 THR A CA 1
ATOM 729 C C . THR A 1 88 ? 18.739 -0.252 -33.310 1.00 92.12 88 THR A C 1
ATOM 731 O O . THR A 1 88 ? 17.819 -0.176 -32.495 1.00 92.12 88 THR A O 1
ATOM 734 N N . THR A 1 89 ? 19.598 0.755 -33.477 1.00 88.50 89 THR A N 1
ATOM 735 C CA . THR A 1 89 ? 19.505 2.030 -32.740 1.00 88.50 89 THR A CA 1
ATOM 736 C C . THR A 1 89 ? 18.174 2.745 -32.966 1.00 88.50 89 THR A C 1
ATOM 738 O O . THR A 1 89 ? 17.643 3.346 -32.035 1.00 88.50 89 THR A O 1
ATOM 741 N N . GLN A 1 90 ? 17.608 2.649 -34.172 1.00 86.81 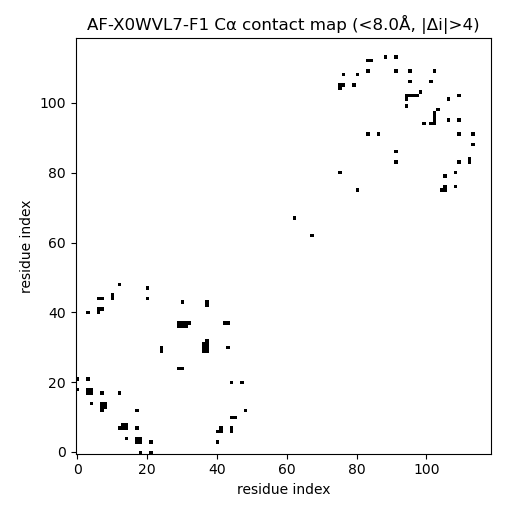90 GLN A N 1
ATOM 742 C CA . GLN A 1 90 ? 16.298 3.216 -34.484 1.00 86.81 90 GLN A CA 1
ATOM 743 C C . GLN A 1 90 ? 15.172 2.484 -33.736 1.00 86.81 90 GLN A C 1
ATOM 745 O O . GLN A 1 90 ? 14.373 3.131 -33.067 1.00 86.81 90 GLN A O 1
ATOM 750 N N . ALA A 1 91 ? 15.183 1.146 -33.731 1.00 88.69 91 ALA A N 1
ATOM 751 C CA . ALA A 1 91 ? 14.189 0.348 -33.011 1.00 88.69 91 ALA A CA 1
ATOM 752 C C . ALA A 1 91 ? 14.213 0.592 -31.490 1.00 88.69 91 ALA A C 1
ATOM 754 O O . ALA A 1 91 ? 13.165 0.609 -30.854 1.00 88.69 91 ALA A O 1
ATOM 755 N N . LEU A 1 92 ? 15.390 0.833 -30.900 1.00 88.31 92 LEU A N 1
ATOM 756 C CA . LEU A 1 92 ? 15.514 1.200 -29.483 1.00 88.31 92 LEU A CA 1
ATOM 757 C C . LEU A 1 92 ? 14.894 2.572 -29.173 1.00 88.31 92 LEU A C 1
ATOM 759 O O . LEU A 1 92 ? 14.220 2.735 -28.154 1.00 88.31 92 LEU A O 1
ATOM 763 N N . LYS A 1 93 ? 15.080 3.558 -30.061 1.00 88.44 93 LYS A N 1
ATOM 764 C CA . LYS A 1 93 ? 14.453 4.883 -29.926 1.00 88.44 93 LYS A CA 1
ATOM 765 C C . LYS A 1 93 ? 12.933 4.804 -30.039 1.00 88.44 93 LYS A C 1
ATOM 767 O O . LYS A 1 93 ? 12.242 5.512 -29.309 1.00 88.44 93 LYS A O 1
ATOM 772 N N . ASP A 1 94 ? 12.428 3.947 -30.919 1.00 89.81 94 ASP A N 1
ATOM 773 C CA . ASP A 1 94 ? 10.991 3.758 -31.114 1.00 89.81 94 ASP A CA 1
ATOM 774 C C . ASP A 1 94 ? 10.366 3.008 -29.924 1.00 89.81 94 ASP A C 1
ATOM 776 O O . ASP A 1 94 ? 9.376 3.478 -29.366 1.00 89.81 94 ASP A O 1
ATOM 780 N N . LEU A 1 95 ? 11.028 1.962 -29.409 1.00 87.31 95 LEU A N 1
ATOM 781 C CA . LEU A 1 95 ? 10.630 1.280 -28.167 1.00 87.31 95 LEU A CA 1
ATOM 782 C C . LEU A 1 95 ? 10.511 2.249 -26.986 1.00 87.31 95 LEU A C 1
ATOM 784 O O . LEU A 1 95 ? 9.568 2.157 -26.205 1.00 87.31 95 LEU A O 1
ATOM 788 N N . LYS A 1 96 ? 11.431 3.214 -26.870 1.00 85.06 96 LYS A N 1
ATOM 789 C CA . LYS A 1 96 ? 11.383 4.233 -25.813 1.00 85.06 96 LYS A CA 1
ATOM 790 C C . LYS A 1 96 ? 10.187 5.182 -25.960 1.00 85.06 96 LYS A C 1
ATOM 792 O O . LYS A 1 96 ? 9.630 5.630 -24.958 1.00 85.06 96 LYS A O 1
ATOM 797 N N . LYS A 1 97 ? 9.787 5.499 -27.194 1.00 87.81 97 LYS A N 1
ATOM 798 C CA . LYS A 1 97 ? 8.655 6.396 -27.479 1.00 87.81 97 LYS A CA 1
ATOM 799 C C . LYS A 1 97 ? 7.301 5.734 -27.246 1.00 87.81 97 LYS A C 1
ATOM 801 O O . LYS A 1 97 ? 6.387 6.423 -26.800 1.00 87.81 97 LYS A O 1
ATOM 806 N N . ASP A 1 98 ? 7.199 4.427 -27.473 1.00 84.31 98 ASP A N 1
ATOM 807 C CA . ASP A 1 98 ? 5.947 3.671 -27.345 1.00 84.31 98 ASP A CA 1
ATOM 808 C C . ASP A 1 98 ? 5.416 3.576 -25.906 1.00 84.31 98 ASP A C 1
ATOM 810 O O . ASP A 1 98 ? 4.258 3.218 -25.701 1.00 84.31 98 ASP A O 1
ATOM 814 N N . LYS A 1 99 ? 6.229 3.898 -24.885 1.00 80.44 99 LYS A N 1
ATOM 815 C CA . LYS A 1 99 ? 5.863 3.798 -23.453 1.00 80.44 99 LYS A CA 1
ATOM 816 C C . LYS A 1 99 ? 5.288 2.428 -23.045 1.00 80.44 99 LYS A C 1
ATOM 818 O O . LYS A 1 99 ? 4.605 2.327 -22.023 1.00 80.44 99 LYS A O 1
ATOM 823 N N . GLY A 1 100 ? 5.566 1.383 -23.827 1.00 85.00 100 GLY A N 1
ATOM 824 C CA . GLY A 1 100 ? 5.137 0.013 -23.562 1.00 85.00 100 GLY A CA 1
ATOM 825 C C . GLY A 1 100 ? 5.866 -0.615 -22.372 1.00 85.00 100 GLY A C 1
ATOM 826 O O . GLY A 1 100 ? 6.740 0.000 -21.761 1.00 85.00 100 GLY A O 1
ATOM 827 N N . HIS A 1 101 ? 5.533 -1.872 -22.065 1.00 83.56 101 HIS A N 1
ATOM 828 C CA . HIS A 1 101 ? 6.072 -2.600 -20.908 1.00 83.56 101 HIS A CA 1
ATOM 829 C C . HIS A 1 101 ? 7.608 -2.544 -20.822 1.00 83.56 101 HIS A C 1
ATOM 831 O O . HIS A 1 101 ? 8.160 -2.161 -19.794 1.00 83.56 101 HIS A O 1
ATOM 837 N N . ILE A 1 102 ? 8.298 -2.809 -21.936 1.00 83.88 102 ILE A N 1
ATOM 838 C CA . ILE A 1 102 ? 9.769 -2.800 -22.007 1.00 83.88 102 ILE A CA 1
ATOM 839 C C . ILE A 1 102 ? 10.339 -1.402 -21.718 1.00 83.88 102 ILE A C 1
ATOM 841 O O . ILE A 1 102 ? 11.345 -1.278 -21.028 1.00 83.88 102 ILE A O 1
ATOM 845 N N . ALA A 1 103 ? 9.687 -0.333 -22.179 1.00 86.19 103 ALA A N 1
ATOM 846 C CA . ALA A 1 103 ? 10.138 1.034 -21.913 1.00 86.19 103 ALA A CA 1
ATOM 847 C C . ALA A 1 103 ? 9.942 1.444 -20.446 1.00 86.19 103 ALA A C 1
ATOM 849 O O . ALA A 1 103 ? 10.731 2.220 -19.914 1.00 86.19 103 ALA A O 1
ATOM 850 N N . GLN A 1 104 ? 8.903 0.921 -19.789 1.00 85.00 104 GLN A N 1
ATOM 851 C CA . GLN A 1 104 ? 8.622 1.190 -18.377 1.00 85.00 104 GLN A CA 1
ATOM 852 C C . GLN A 1 104 ? 9.560 0.420 -17.443 1.00 85.00 104 GLN A C 1
ATOM 854 O O . GLN A 1 104 ? 9.969 0.949 -16.414 1.00 85.00 104 GLN A O 1
ATOM 859 N N . VAL A 1 105 ? 9.898 -0.819 -17.805 1.00 85.19 105 VAL A N 1
ATOM 860 C CA . VAL A 1 105 ? 10.670 -1.738 -16.958 1.00 85.19 105 VAL A CA 1
ATOM 861 C C . VAL A 1 105 ? 12.175 -1.651 -17.237 1.00 85.19 105 VAL A C 1
ATOM 863 O O . VAL A 1 105 ? 12.971 -1.577 -16.303 1.00 85.19 105 VAL A O 1
ATOM 866 N N . ALA A 1 106 ? 12.572 -1.591 -18.509 1.00 88.31 106 ALA A N 1
ATOM 867 C CA . ALA A 1 106 ? 13.965 -1.624 -18.962 1.00 88.31 106 ALA A CA 1
ATOM 868 C C . ALA A 1 106 ? 14.407 -0.325 -19.666 1.00 88.31 106 ALA A C 1
ATOM 870 O O . ALA A 1 106 ? 15.414 -0.304 -20.372 1.00 88.31 106 ALA A O 1
ATOM 871 N N . GLY A 1 107 ? 13.680 0.785 -19.489 1.00 87.25 107 GLY A N 1
ATOM 872 C CA . GLY A 1 107 ? 14.001 2.059 -20.149 1.00 87.25 107 GLY A CA 1
ATOM 873 C C . GLY A 1 107 ? 15.405 2.588 -19.832 1.00 87.25 107 GLY A C 1
ATOM 874 O O . GLY A 1 107 ? 16.057 3.161 -20.703 1.00 87.25 107 GLY A O 1
ATOM 875 N N . TRP A 1 108 ? 15.894 2.343 -18.614 1.00 89.81 108 TRP A N 1
ATOM 876 C CA . TRP A 1 108 ? 17.250 2.706 -18.194 1.00 89.81 108 TRP A CA 1
ATOM 877 C C . TRP A 1 108 ? 18.328 1.910 -18.952 1.00 89.81 108 TRP A C 1
ATOM 879 O O . TRP A 1 108 ? 19.333 2.488 -19.357 1.00 89.81 108 TRP A O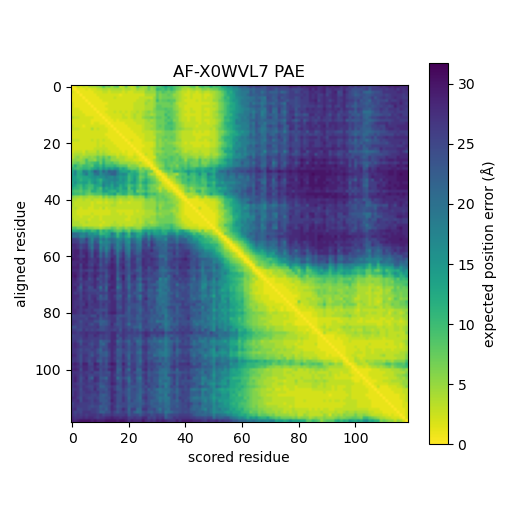 1
ATOM 889 N N . LEU A 1 109 ? 18.081 0.623 -19.218 1.00 89.56 109 LEU A N 1
ATOM 890 C CA . LEU A 1 109 ? 18.984 -0.262 -19.958 1.00 89.56 109 LEU A CA 1
ATOM 891 C C . LEU A 1 109 ? 19.050 0.126 -21.443 1.00 89.56 109 LEU A C 1
ATOM 893 O O . LEU A 1 109 ? 20.117 0.127 -22.053 1.00 89.56 109 LEU A O 1
ATOM 897 N N . ILE A 1 110 ? 17.919 0.543 -22.025 1.00 90.00 110 ILE A N 1
ATOM 898 C CA . ILE A 1 110 ? 17.877 1.100 -23.387 1.00 90.00 110 ILE A CA 1
ATOM 899 C C . ILE A 1 110 ? 18.776 2.342 -23.494 1.00 90.00 110 ILE A C 1
ATOM 901 O O . ILE A 1 110 ? 19.496 2.497 -24.482 1.00 90.00 110 ILE A O 1
ATOM 905 N N . ASP A 1 111 ? 18.750 3.217 -22.486 1.00 90.00 111 ASP A N 1
ATOM 906 C CA . ASP A 1 111 ? 19.575 4.428 -22.460 1.00 90.00 111 ASP A CA 1
ATOM 907 C C . ASP A 1 111 ? 21.068 4.129 -22.331 1.00 90.00 111 ASP A C 1
ATOM 909 O O . ASP A 1 111 ? 21.883 4.828 -22.932 1.00 90.00 111 ASP A O 1
ATOM 913 N N . GLU A 1 112 ? 21.427 3.087 -21.588 1.00 90.12 112 GLU A N 1
ATOM 914 C CA . GLU A 1 112 ? 22.804 2.614 -21.467 1.00 90.12 112 GLU A CA 1
ATOM 915 C C . GLU A 1 112 ? 23.332 2.078 -22.805 1.00 90.12 112 GLU A C 1
ATOM 917 O O . GLU A 1 112 ? 24.341 2.572 -23.308 1.00 90.12 112 GLU A O 1
ATOM 922 N N . ILE A 1 113 ? 22.581 1.192 -23.466 1.00 90.06 113 ILE A N 1
ATOM 923 C CA . ILE A 1 113 ? 22.946 0.641 -24.783 1.00 90.06 113 ILE A CA 1
ATOM 924 C C . ILE A 1 113 ? 23.054 1.749 -25.845 1.00 90.06 113 ILE A C 1
ATOM 926 O O . ILE A 1 113 ? 23.930 1.719 -26.711 1.00 90.06 113 ILE A O 1
ATOM 930 N N . LEU A 1 114 ? 22.165 2.747 -25.811 1.00 89.81 114 LEU A N 1
ATOM 931 C CA . LEU A 1 114 ? 22.231 3.880 -26.737 1.00 89.81 114 LEU A CA 1
ATOM 932 C C . LEU A 1 114 ? 23.455 4.773 -26.490 1.00 89.81 114 LEU A C 1
ATOM 934 O O . LEU A 1 114 ? 23.988 5.313 -27.459 1.00 89.81 114 LEU A O 1
ATOM 938 N N . LYS A 1 115 ? 23.902 4.923 -25.236 1.00 90.94 115 LYS A N 1
ATOM 939 C CA . LYS A 1 115 ? 25.138 5.644 -24.897 1.00 90.94 115 LYS A CA 1
ATOM 940 C C . LYS A 1 115 ? 26.380 4.882 -25.345 1.00 90.94 115 LYS A C 1
ATOM 942 O O . LYS A 1 115 ? 27.242 5.498 -25.959 1.00 90.94 115 LYS A O 1
ATOM 947 N N . GLU A 1 116 ? 26.444 3.572 -25.098 1.00 89.81 116 GLU A N 1
ATOM 948 C CA . GLU A 1 116 ? 27.554 2.715 -25.549 1.00 89.81 116 GLU A CA 1
ATOM 949 C C . GLU A 1 116 ? 27.764 2.808 -27.066 1.00 89.81 116 GLU A C 1
ATOM 951 O O . GLU A 1 116 ? 28.890 2.866 -27.535 1.00 89.81 116 GLU A O 1
ATOM 956 N N . ARG A 1 117 ? 26.676 2.857 -27.844 1.00 86.31 117 ARG A N 1
ATOM 957 C CA . ARG A 1 117 ? 26.732 2.942 -29.315 1.00 86.31 117 ARG A CA 1
ATOM 958 C C . ARG A 1 117 ? 27.027 4.340 -29.863 1.00 86.31 117 ARG A C 1
ATOM 960 O O . ARG A 1 117 ? 27.188 4.483 -31.073 1.00 86.31 117 ARG A O 1
ATOM 967 N N . ALA A 1 118 ? 26.963 5.365 -29.019 1.00 82.31 118 ALA A N 1
ATOM 968 C CA . ALA A 1 118 ? 27.243 6.748 -29.392 1.00 82.31 118 ALA A CA 1
ATOM 969 C C . ALA A 1 118 ? 28.692 7.164 -29.077 1.00 82.31 118 ALA A C 1
ATOM 971 O O . ALA A 1 118 ? 29.099 8.246 -29.505 1.00 82.31 118 ALA A O 1
ATOM 972 N N . GLN A 1 119 ? 29.423 6.336 -28.322 1.00 68.19 119 GLN A N 1
ATOM 973 C CA . GLN A 1 119 ? 30.875 6.410 -28.133 1.00 68.19 119 GLN A CA 1
ATOM 974 C C . GLN A 1 119 ? 31.597 5.703 -29.281 1.00 68.19 119 GLN A C 1
ATOM 976 O O . GLN A 1 119 ? 32.685 6.198 -29.647 1.00 68.19 119 GLN A O 1
#

Sequence (119 aa):
LKEVIDTAAILGIPQDKAEGFYYQYKPQGWLWGNGQPITELRSGLMRWKLNQFKFEKPKSPIVDSETTRKQREAQICEEYDSYLRQKTTQALKDLKKDKGHIAQVAGWLIDEILKERAQ